Protein AF-A0A7C5DMU3-F1 (afdb_monomer_lite)

Secondary structure (DSSP, 8-state):
---TT-S--EEEE--HHHHHHHHHHHHHHTT----HHHHHHHHHHHHHHHHH-SSS-----TTPEEEE-TT--HHHHHHHHHHHHHHT-

pLDDT: mean 94.19, std 5.66, range [52.22, 98.0]

Foldseek 3Di:
DVCPPDPAAADEDEDLLLVLVVVCVVCVVVVHDDDSVVSSVVSVVVLVCQQPPPPNRPDDDPRHDYHYCHPPDPVRVVVVVVVVVVVVD

Radius of gyration: 15.58 Å; chains: 1; bounding box: 36×20×42 Å

Sequence (89 aa):
VVFPDADFKFYMDADVKTRAYRRWIEAKEKGEELVLEEVEKELIWRDKNDSTRKIAPLKKVPDAIIVNTSKMSISEQVSFLMEIVKNEK

Structure (mmCIF, N/CA/C/O backbone):
data_AF-A0A7C5DMU3-F1
#
_entry.id   AF-A0A7C5DMU3-F1
#
loop_
_atom_site.group_PDB
_atom_site.id
_atom_site.type_symbol
_atom_site.label_atom_id
_atom_site.label_alt_id
_atom_site.label_comp_id
_atom_site.label_asym_id
_atom_site.label_entity_id
_atom_site.label_seq_id
_atom_site.pdbx_PDB_ins_code
_atom_site.Cartn_x
_atom_site.Cartn_y
_atom_site.Cartn_z
_atom_site.occupancy
_atom_site.B_iso_or_equiv
_atom_site.auth_seq_id
_atom_site.auth_comp_id
_atom_site.auth_asym_id
_atom_site.auth_atom_id
_atom_site.pdbx_PDB_model_num
ATOM 1 N N . VAL A 1 1 ? -13.009 -6.301 4.038 1.00 80.81 1 VAL A N 1
ATOM 2 C CA . VAL A 1 1 ? -12.149 -6.394 5.241 1.00 80.81 1 VAL A CA 1
ATOM 3 C C . VAL A 1 1 ? -12.404 -7.737 5.883 1.00 80.81 1 VAL A C 1
ATOM 5 O O . VAL A 1 1 ? -13.560 -8.130 5.927 1.00 80.81 1 VAL A O 1
ATOM 8 N N . VAL A 1 2 ? -11.350 -8.452 6.280 1.00 89.44 2 VAL A N 1
ATOM 9 C CA . VAL A 1 2 ? -11.469 -9.796 6.879 1.00 89.44 2 VAL A CA 1
ATOM 10 C C . VAL A 1 2 ? -11.770 -9.713 8.379 1.00 89.44 2 VAL A C 1
ATOM 12 O O . VAL A 1 2 ? -12.609 -10.460 8.858 1.00 89.44 2 VAL A O 1
ATOM 15 N N . PHE A 1 3 ? -11.152 -8.762 9.089 1.00 93.19 3 PHE A N 1
ATOM 16 C CA . PHE A 1 3 ? -11.380 -8.502 10.514 1.00 93.19 3 PHE A CA 1
ATOM 17 C C . PHE A 1 3 ? -12.109 -7.162 10.697 1.00 93.19 3 PHE A C 1
ATOM 19 O O . PHE A 1 3 ? -11.460 -6.119 10.819 1.00 93.19 3 PHE A O 1
ATOM 26 N N . PRO A 1 4 ? -13.451 -7.145 10.615 1.00 91.12 4 PRO A N 1
ATOM 27 C CA . PRO A 1 4 ? -14.230 -5.915 10.717 1.00 91.12 4 PRO A CA 1
ATOM 28 C C . PRO A 1 4 ? -14.199 -5.294 12.116 1.00 91.12 4 PRO A C 1
ATOM 30 O O . PRO A 1 4 ? -14.484 -4.111 12.215 1.00 91.12 4 PRO A O 1
ATOM 33 N N . ASP A 1 5 ? -13.788 -6.029 13.148 1.00 93.75 5 ASP A N 1
ATOM 34 C CA . ASP A 1 5 ? -13.761 -5.548 14.538 1.00 93.75 5 ASP A CA 1
ATOM 35 C C . ASP A 1 5 ? -12.331 -5.382 15.078 1.00 93.75 5 ASP A C 1
ATOM 37 O O . ASP A 1 5 ? -12.117 -5.342 16.282 1.00 93.75 5 ASP A O 1
ATOM 41 N N . ALA A 1 6 ? -11.327 -5.334 14.194 1.00 94.25 6 ALA A N 1
ATOM 42 C CA . ALA A 1 6 ? -9.951 -5.079 14.612 1.00 94.25 6 ALA A CA 1
ATOM 43 C C . ALA A 1 6 ? -9.826 -3.690 15.260 1.00 94.25 6 ALA A C 1
ATOM 45 O O . ALA A 1 6 ? -10.275 -2.712 14.658 1.00 94.25 6 ALA A O 1
ATOM 46 N N . ASP A 1 7 ? -9.153 -3.620 16.414 1.00 93.31 7 ASP A N 1
ATOM 47 C CA . ASP A 1 7 ? -8.938 -2.376 17.173 1.00 93.31 7 ASP A CA 1
ATOM 48 C C . ASP A 1 7 ? -8.229 -1.304 16.332 1.00 93.31 7 ASP A C 1
ATOM 50 O O . ASP A 1 7 ? -8.568 -0.127 16.387 1.00 93.31 7 ASP A O 1
ATOM 54 N N . PHE A 1 8 ? -7.278 -1.725 15.489 1.00 93.94 8 PHE A N 1
ATOM 55 C CA . PHE A 1 8 ? -6.577 -0.852 14.553 1.00 93.94 8 PHE A CA 1
ATOM 56 C C . PHE A 1 8 ? -6.624 -1.415 13.137 1.00 93.94 8 PHE A C 1
ATOM 58 O O . PHE A 1 8 ? -6.295 -2.579 12.888 1.00 93.94 8 PHE A O 1
ATOM 65 N N . LYS A 1 9 ? -6.971 -0.557 12.176 1.00 95.12 9 LYS A N 1
ATOM 66 C CA . LYS A 1 9 ? -6.968 -0.873 10.745 1.00 95.12 9 LYS A CA 1
ATOM 67 C C . LYS A 1 9 ? -6.074 0.125 10.036 1.00 95.12 9 LYS A C 1
ATOM 69 O O . LYS A 1 9 ? -6.425 1.290 9.906 1.00 95.12 9 LYS A O 1
ATOM 74 N N . PHE A 1 10 ? -4.926 -0.329 9.552 1.00 95.56 10 PHE A N 1
ATOM 75 C CA . PHE A 1 10 ? -4.015 0.514 8.785 1.00 95.56 10 PHE A CA 1
ATOM 76 C C . PHE A 1 10 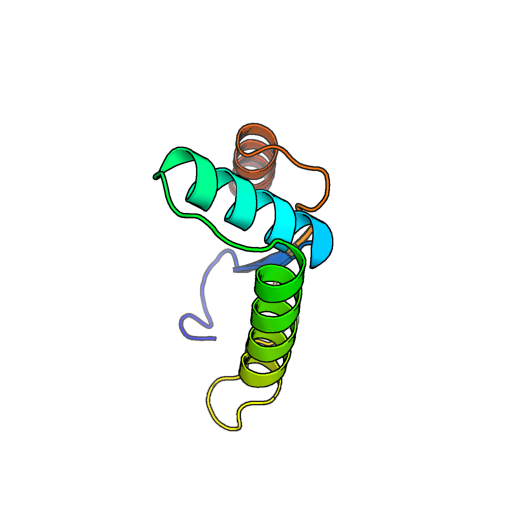? -4.177 0.244 7.292 1.00 95.56 10 PHE A C 1
ATOM 78 O O . PHE A 1 10 ? -4.149 -0.904 6.847 1.00 95.56 10 PHE A O 1
ATOM 85 N N . TYR A 1 11 ? -4.323 1.308 6.509 1.00 95.75 11 TYR A N 1
ATOM 86 C CA . TYR A 1 11 ? -4.238 1.256 5.057 1.00 95.75 11 TYR A CA 1
ATOM 87 C C . TYR A 1 11 ? -2.897 1.844 4.620 1.00 95.75 11 TYR A C 1
ATOM 89 O O . TYR A 1 11 ? -2.724 3.063 4.583 1.00 95.75 11 TYR A O 1
ATOM 97 N N . MET A 1 12 ? -1.947 0.968 4.298 1.00 95.62 12 MET A N 1
ATOM 98 C CA . MET A 1 12 ? -0.612 1.353 3.839 1.00 95.62 12 MET A CA 1
ATOM 99 C C . MET A 1 12 ? -0.662 1.746 2.358 1.00 95.62 12 MET A C 1
ATOM 101 O O . MET A 1 12 ? -1.132 0.970 1.527 1.00 95.62 12 MET A O 1
ATOM 105 N N . ASP A 1 13 ? -0.165 2.933 2.023 1.00 95.19 13 ASP A N 1
ATOM 106 C CA . ASP A 1 13 ? -0.130 3.459 0.656 1.00 95.19 13 ASP A CA 1
ATOM 107 C C . ASP A 1 13 ? 1.262 4.017 0.324 1.00 95.19 13 ASP A C 1
ATOM 109 O O . ASP A 1 13 ? 2.040 4.377 1.214 1.00 95.19 13 ASP A O 1
ATOM 113 N N . ALA A 1 14 ? 1.595 4.065 -0.961 1.00 96.06 14 ALA A N 1
ATOM 114 C CA . ALA A 1 14 ? 2.813 4.686 -1.474 1.00 96.06 14 ALA A CA 1
ATOM 115 C C . ALA A 1 14 ? 2.716 4.903 -2.985 1.00 96.06 14 ALA A C 1
ATOM 117 O O . ALA A 1 14 ? 2.089 4.124 -3.713 1.00 96.06 14 ALA A O 1
ATOM 118 N N . ASP A 1 15 ? 3.441 5.908 -3.465 1.00 96.25 15 ASP A N 1
ATOM 119 C CA . ASP A 1 15 ? 3.570 6.204 -4.886 1.00 96.25 15 ASP A CA 1
ATOM 120 C C . ASP A 1 15 ? 4.084 4.977 -5.641 1.00 96.25 15 ASP A C 1
ATOM 122 O O . ASP A 1 15 ? 5.021 4.294 -5.212 1.00 96.25 15 ASP A O 1
ATOM 126 N N . VAL A 1 16 ? 3.475 4.702 -6.796 1.00 97.06 16 VAL A N 1
ATOM 127 C CA . VAL A 1 16 ? 3.804 3.517 -7.600 1.00 97.06 16 VAL A CA 1
ATOM 128 C C . VAL A 1 16 ? 5.274 3.490 -8.010 1.00 97.06 16 VAL A C 1
ATOM 130 O O . VAL A 1 16 ? 5.902 2.439 -7.944 1.00 97.06 16 VAL A O 1
ATOM 133 N N . LYS A 1 17 ? 5.859 4.657 -8.299 1.00 96.75 17 LYS A N 1
ATOM 134 C CA . LYS A 1 17 ? 7.284 4.801 -8.624 1.00 96.75 17 LYS A CA 1
ATOM 135 C C . LYS A 1 17 ? 8.187 4.400 -7.462 1.00 96.75 17 LYS A C 1
ATOM 137 O O . LYS A 1 17 ? 9.154 3.672 -7.660 1.00 96.75 17 LYS A O 1
ATOM 142 N N . THR A 1 18 ? 7.846 4.817 -6.242 1.00 96.81 18 THR A N 1
ATOM 143 C CA . THR A 1 18 ? 8.586 4.427 -5.035 1.00 96.81 18 THR A CA 1
ATOM 144 C C . THR A 1 18 ? 8.497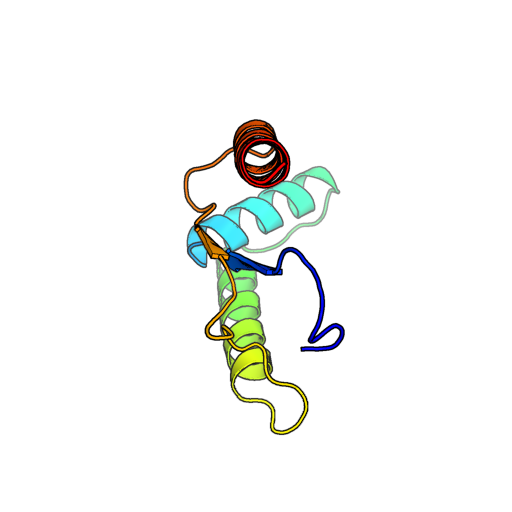 2.921 -4.810 1.00 96.81 18 THR A C 1
ATOM 146 O O . THR A 1 18 ? 9.507 2.280 -4.521 1.00 96.81 18 THR A O 1
ATOM 149 N N . ARG A 1 19 ? 7.306 2.332 -4.974 1.00 96.94 19 ARG A N 1
ATOM 150 C CA . ARG A 1 19 ? 7.11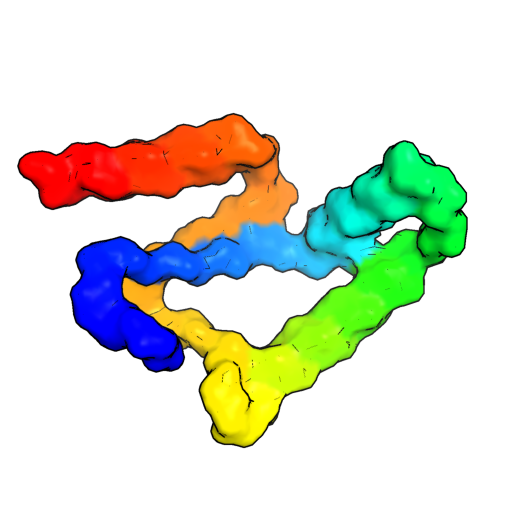0 0.879 -4.844 1.00 96.94 19 ARG A CA 1
ATOM 151 C C . ARG A 1 19 ? 7.869 0.097 -5.915 1.00 96.94 19 ARG A C 1
ATOM 153 O O . ARG A 1 19 ? 8.502 -0.901 -5.582 1.00 96.94 19 ARG A O 1
ATOM 160 N N . ALA A 1 20 ? 7.848 0.566 -7.160 1.00 97.44 20 ALA A N 1
ATOM 161 C CA . ALA A 1 20 ? 8.581 -0.039 -8.266 1.00 97.44 20 ALA A CA 1
ATOM 162 C C . ALA A 1 20 ? 10.090 -0.009 -8.014 1.00 97.44 20 ALA A C 1
ATOM 164 O O . ALA A 1 20 ? 10.749 -1.038 -8.127 1.00 97.44 20 ALA A O 1
ATOM 165 N N . TYR A 1 21 ? 10.619 1.137 -7.582 1.00 96.75 21 TYR A N 1
ATOM 166 C CA . TYR A 1 21 ? 12.036 1.294 -7.267 1.00 96.75 21 TYR A CA 1
ATOM 167 C C . TYR A 1 21 ? 12.493 0.384 -6.120 1.00 96.75 21 TYR A C 1
ATOM 169 O O . TYR A 1 21 ? 13.512 -0.289 -6.249 1.00 96.75 21 TYR A O 1
ATOM 177 N N . ARG A 1 22 ? 11.718 0.303 -5.026 1.00 95.81 22 ARG A N 1
ATOM 178 C CA . ARG A 1 22 ? 12.006 -0.609 -3.902 1.00 95.81 22 ARG A CA 1
ATOM 179 C C . ARG A 1 22 ? 12.055 -2.067 -4.366 1.00 95.81 22 ARG A C 1
ATOM 181 O O . ARG A 1 22 ? 13.044 -2.746 -4.121 1.00 95.81 22 ARG A O 1
ATOM 188 N N . ARG A 1 23 ? 11.038 -2.515 -5.110 1.00 96.06 23 ARG A N 1
ATOM 189 C CA . ARG A 1 23 ? 10.976 -3.888 -5.640 1.00 96.06 23 ARG A CA 1
ATOM 190 C C . ARG A 1 23 ? 12.113 -4.186 -6.620 1.00 96.06 23 ARG A C 1
ATOM 192 O O . ARG A 1 23 ? 12.650 -5.287 -6.611 1.00 96.06 23 ARG A O 1
ATOM 199 N N . TRP A 1 24 ? 12.492 -3.212 -7.444 1.00 97.31 24 TRP A N 1
ATOM 200 C CA . TRP A 1 24 ? 13.619 -3.340 -8.366 1.00 97.31 24 TRP A CA 1
ATOM 201 C C . TRP A 1 24 ? 14.962 -3.480 -7.632 1.00 97.31 24 TRP A C 1
ATOM 203 O O . TRP A 1 24 ? 15.763 -4.334 -8.004 1.00 97.31 24 TRP A O 1
ATOM 213 N N . ILE A 1 25 ? 15.196 -2.705 -6.564 1.00 96.38 25 ILE A N 1
ATOM 214 C CA . ILE A 1 25 ? 16.385 -2.873 -5.711 1.00 96.38 25 ILE A CA 1
ATOM 215 C C . ILE A 1 25 ? 16.406 -4.269 -5.085 1.00 96.38 25 ILE A C 1
ATOM 217 O O . ILE A 1 25 ? 17.416 -4.955 -5.194 1.00 96.38 25 ILE A O 1
ATOM 221 N N . GLU A 1 26 ? 15.296 -4.706 -4.483 1.00 95.50 26 GLU A N 1
ATOM 222 C CA . GLU A 1 26 ? 15.201 -6.029 -3.847 1.00 95.50 26 GLU A CA 1
ATOM 223 C C . GLU A 1 26 ? 15.489 -7.170 -4.833 1.00 95.50 26 GLU A C 1
ATOM 225 O O . GLU A 1 26 ? 16.131 -8.156 -4.477 1.00 95.50 26 GLU A O 1
ATOM 230 N N . ALA A 1 27 ? 15.023 -7.048 -6.079 1.00 95.25 27 ALA A N 1
ATOM 231 C CA . ALA A 1 27 ? 15.312 -8.009 -7.139 1.00 95.25 27 ALA A CA 1
ATOM 232 C C . ALA A 1 27 ? 16.804 -8.007 -7.507 1.00 95.25 27 ALA A C 1
ATOM 234 O O . ALA A 1 27 ? 17.438 -9.061 -7.551 1.00 95.25 27 ALA A O 1
ATOM 235 N N . LYS A 1 28 ? 17.400 -6.818 -7.665 1.00 95.38 28 LYS A N 1
ATOM 236 C CA . LYS A 1 28 ? 18.832 -6.667 -7.947 1.00 95.38 28 LYS A CA 1
ATOM 237 C C . LYS A 1 28 ? 19.706 -7.267 -6.842 1.00 95.38 28 LYS A C 1
ATOM 239 O O . LYS A 1 28 ? 20.706 -7.913 -7.141 1.00 95.38 28 LYS A O 1
ATOM 244 N N . GLU A 1 29 ? 19.327 -7.094 -5.577 1.00 95.62 29 GLU A N 1
ATOM 245 C CA . GLU A 1 29 ? 20.014 -7.693 -4.422 1.00 95.62 29 GLU A CA 1
ATOM 246 C C . GLU A 1 29 ? 19.942 -9.228 -4.417 1.00 95.62 29 GLU A C 1
ATOM 248 O O . GLU A 1 29 ? 20.864 -9.886 -3.937 1.00 95.62 29 GLU A O 1
ATOM 253 N N . LYS A 1 30 ? 18.885 -9.807 -4.996 1.00 95.75 30 LYS A N 1
ATOM 254 C CA . LYS A 1 30 ? 18.720 -11.259 -5.183 1.00 95.75 30 LYS A CA 1
ATOM 255 C C . LYS A 1 30 ? 19.409 -11.800 -6.440 1.00 95.75 30 LYS A C 1
ATOM 257 O O . LYS A 1 30 ? 19.379 -13.006 -6.667 1.00 95.75 30 LYS A O 1
ATOM 262 N N . GLY A 1 31 ? 20.036 -10.937 -7.242 1.00 95.19 31 GLY A N 1
ATOM 263 C CA . GLY A 1 31 ? 20.647 -11.310 -8.520 1.00 95.19 31 GLY A CA 1
ATOM 264 C C . GLY A 1 31 ? 19.642 -11.493 -9.661 1.00 95.19 31 GLY A C 1
ATOM 265 O O . GLY A 1 31 ? 19.979 -12.100 -10.673 1.00 95.19 31 GLY A O 1
ATOM 266 N N . GLU A 1 32 ? 18.417 -10.989 -9.510 1.00 95.25 32 GLU A N 1
ATOM 267 C CA . GLU A 1 32 ? 17.403 -10.982 -10.564 1.00 95.25 32 GLU A CA 1
ATOM 268 C C . GLU A 1 32 ? 17.563 -9.733 -11.444 1.00 95.25 32 GLU A C 1
ATOM 270 O O . GLU A 1 32 ? 17.673 -8.605 -10.953 1.00 95.25 32 GLU A O 1
ATOM 275 N N . GLU A 1 33 ? 17.532 -9.919 -12.762 1.00 92.75 33 GLU A N 1
ATOM 276 C CA . GLU A 1 33 ? 17.555 -8.817 -13.723 1.00 92.75 33 GLU A CA 1
ATOM 277 C C . GLU A 1 33 ? 16.127 -8.432 -14.115 1.00 92.75 33 GLU A C 1
ATOM 279 O O . GLU A 1 33 ? 15.524 -9.022 -15.008 1.00 92.75 33 GLU A O 1
ATOM 284 N N . LEU A 1 34 ? 15.578 -7.429 -13.425 1.00 94.62 34 LEU A N 1
ATOM 285 C CA . LEU A 1 34 ? 14.287 -6.830 -13.765 1.00 94.62 34 LEU A CA 1
ATOM 286 C C . LEU A 1 34 ? 14.466 -5.443 -14.384 1.00 94.62 34 LEU A C 1
ATOM 288 O O . LEU A 1 34 ? 15.321 -4.655 -13.967 1.00 94.62 34 LEU A O 1
ATOM 292 N N . VAL A 1 35 ? 13.592 -5.101 -15.330 1.00 96.31 35 VAL A N 1
ATOM 293 C CA . VAL A 1 35 ? 13.494 -3.749 -15.888 1.00 96.31 35 VAL A CA 1
ATOM 294 C C . VAL A 1 35 ? 12.536 -2.924 -15.029 1.00 96.31 35 VAL A C 1
ATOM 296 O O . VAL A 1 35 ? 11.372 -3.279 -14.862 1.00 96.31 35 VAL A O 1
ATOM 299 N N . LEU A 1 36 ? 13.003 -1.790 -14.496 1.00 96.50 36 LEU A N 1
ATOM 300 C CA . LEU A 1 36 ? 12.210 -0.932 -13.601 1.00 96.50 36 LEU A CA 1
ATOM 301 C C . LEU A 1 36 ? 10.845 -0.533 -14.195 1.00 96.50 36 LEU A C 1
ATOM 303 O O . LEU A 1 36 ? 9.840 -0.532 -13.488 1.00 96.50 36 LEU A O 1
ATOM 307 N N . GLU A 1 37 ? 10.801 -0.225 -15.493 1.00 97.06 37 GLU A N 1
ATOM 308 C CA . GLU A 1 37 ? 9.563 0.153 -16.184 1.00 97.06 37 GLU A CA 1
ATOM 309 C C . GLU A 1 37 ? 8.548 -1.002 -16.245 1.00 97.06 37 GLU A C 1
ATOM 311 O O . GLU A 1 37 ? 7.341 -0.782 -16.131 1.00 97.06 37 GLU A O 1
ATOM 316 N N . GLU A 1 38 ? 9.017 -2.243 -16.388 1.00 96.56 38 GLU A N 1
ATOM 317 C CA . GLU A 1 38 ? 8.154 -3.428 -16.371 1.00 96.56 38 GLU A CA 1
ATOM 318 C C . GLU A 1 38 ? 7.584 -3.665 -14.974 1.00 96.56 38 GLU A C 1
ATOM 320 O O . GLU A 1 38 ? 6.385 -3.904 -14.834 1.00 96.56 38 GLU A O 1
ATOM 325 N N . VAL A 1 39 ? 8.408 -3.489 -13.936 1.00 97.12 39 VAL A N 1
ATOM 326 C CA . VAL A 1 39 ? 7.968 -3.567 -12.535 1.00 97.12 39 VAL A CA 1
ATOM 327 C C . VAL A 1 39 ? 6.897 -2.513 -12.240 1.00 97.12 39 VAL A C 1
ATOM 329 O O . VAL A 1 39 ? 5.891 -2.816 -11.598 1.00 97.12 39 VAL A O 1
ATOM 332 N N . GLU A 1 40 ? 7.072 -1.277 -12.716 1.00 98.00 40 GLU A N 1
ATOM 333 C CA . GLU A 1 40 ? 6.069 -0.216 -12.559 1.00 98.00 40 GLU A CA 1
ATOM 334 C C . GLU A 1 40 ? 4.751 -0.579 -13.259 1.00 98.00 40 GLU A C 1
ATOM 336 O O . GLU A 1 40 ? 3.684 -0.483 -12.647 1.00 98.00 40 GLU A O 1
ATOM 341 N N . LYS A 1 41 ? 4.809 -1.061 -14.508 1.00 97.75 41 LYS A N 1
ATOM 342 C CA . LYS A 1 41 ? 3.623 -1.501 -15.265 1.00 97.75 41 LYS A CA 1
ATOM 343 C C . LYS A 1 41 ? 2.892 -2.651 -14.572 1.00 97.75 41 LYS A C 1
ATOM 345 O O . LYS A 1 41 ? 1.665 -2.606 -14.461 1.00 97.75 41 LYS A O 1
ATOM 350 N N . GLU A 1 42 ? 3.625 -3.648 -14.082 1.00 97.06 42 GLU A N 1
ATOM 351 C CA . GLU A 1 42 ? 3.067 -4.783 -13.340 1.00 97.06 42 GLU A CA 1
ATOM 352 C C . GLU A 1 42 ? 2.355 -4.307 -12.069 1.00 97.06 42 GLU A C 1
ATOM 354 O O . GLU A 1 42 ? 1.225 -4.718 -11.796 1.00 97.06 42 GLU A O 1
ATOM 359 N N . LEU A 1 43 ? 2.975 -3.393 -11.316 1.00 97.00 43 LEU A N 1
ATOM 360 C CA . LEU A 1 43 ? 2.383 -2.830 -10.104 1.00 97.00 43 LEU A CA 1
ATOM 361 C C . LEU A 1 43 ? 1.100 -2.050 -10.398 1.00 97.00 43 LEU A C 1
ATOM 363 O O . LEU A 1 43 ? 0.100 -2.275 -9.720 1.00 97.00 43 LEU A O 1
ATOM 367 N N . ILE A 1 44 ? 1.086 -1.189 -11.421 1.00 97.31 44 ILE A N 1
ATOM 368 C CA . ILE A 1 44 ? -0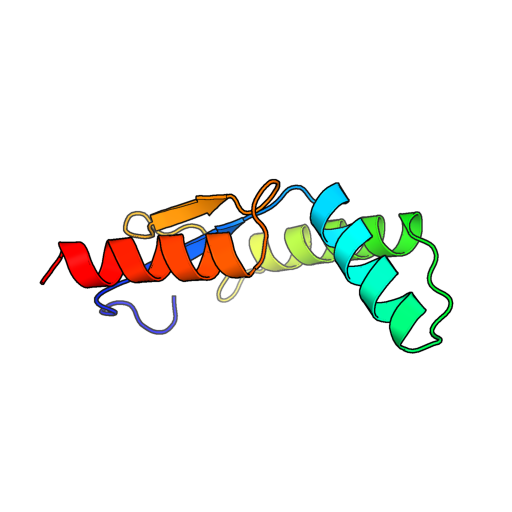.119 -0.438 -11.819 1.00 97.31 44 ILE A CA 1
ATOM 369 C C . ILE A 1 44 ? -1.246 -1.396 -12.208 1.00 97.31 44 ILE A C 1
ATOM 371 O O . ILE A 1 44 ? -2.394 -1.222 -11.787 1.00 97.31 44 ILE A O 1
ATOM 375 N N . TRP A 1 45 ? -0.930 -2.409 -13.016 1.00 97.44 45 TRP A N 1
ATOM 376 C CA . TRP A 1 45 ? -1.910 -3.403 -13.438 1.00 97.44 45 TRP A CA 1
ATOM 377 C C . TRP A 1 45 ? -2.481 -4.164 -12.240 1.00 97.44 45 TRP A C 1
ATOM 379 O O . TRP A 1 45 ? -3.703 -4.287 -12.119 1.00 97.44 45 TRP A O 1
ATOM 389 N N . ARG A 1 46 ? -1.616 -4.604 -11.320 1.00 96.88 46 ARG A N 1
ATOM 390 C CA . ARG A 1 46 ? -2.013 -5.314 -10.102 1.00 96.88 46 ARG A CA 1
ATOM 391 C C . ARG A 1 46 ? -2.904 -4.452 -9.216 1.00 96.88 46 ARG A C 1
ATOM 393 O O . ARG A 1 46 ? -3.982 -4.899 -8.840 1.00 96.88 46 ARG A O 1
ATOM 400 N N . ASP A 1 47 ? -2.508 -3.211 -8.942 1.00 95.25 47 ASP A N 1
ATOM 401 C CA . ASP A 1 47 ? -3.276 -2.292 -8.096 1.00 95.25 47 ASP A CA 1
ATOM 402 C C . ASP A 1 47 ? -4.670 -2.022 -8.684 1.00 95.25 47 ASP A C 1
ATOM 404 O O . ASP A 1 47 ? -5.676 -2.005 -7.966 1.00 95.25 47 ASP A O 1
ATOM 408 N N . LYS A 1 48 ? -4.758 -1.857 -10.011 1.00 96.06 48 LYS A N 1
ATOM 409 C CA . LYS A 1 48 ? -6.038 -1.711 -10.711 1.00 96.06 48 LYS A CA 1
ATOM 410 C C . LYS A 1 48 ? -6.883 -2.974 -10.579 1.00 96.06 48 LYS A C 1
ATOM 412 O O . LYS A 1 48 ? -8.068 -2.881 -10.270 1.00 96.06 48 LYS A O 1
ATOM 417 N N . ASN A 1 49 ? -6.303 -4.147 -10.807 1.00 96.94 49 ASN A N 1
ATOM 418 C CA . ASN A 1 49 ? -7.028 -5.410 -10.710 1.00 96.94 49 ASN A CA 1
ATOM 419 C C . ASN A 1 49 ? -7.536 -5.659 -9.279 1.00 96.94 49 ASN A C 1
ATOM 421 O O . ASN A 1 49 ? -8.707 -5.977 -9.081 1.00 96.94 49 ASN A O 1
ATOM 425 N N . ASP A 1 50 ? -6.697 -5.425 -8.271 1.00 95.69 50 ASP A N 1
ATOM 426 C CA . ASP A 1 50 ? -7.053 -5.615 -6.865 1.00 95.69 50 ASP A CA 1
ATOM 427 C C . ASP A 1 50 ? -8.109 -4.622 -6.377 1.00 95.69 50 ASP A C 1
ATOM 429 O O . ASP A 1 50 ? -8.993 -5.003 -5.611 1.00 95.69 50 ASP A O 1
ATOM 433 N N . SER A 1 51 ? -8.074 -3.369 -6.831 1.00 94.00 51 SER A N 1
ATOM 434 C CA . SER A 1 51 ? -9.081 -2.363 -6.457 1.00 94.00 51 SER A CA 1
ATOM 435 C C . SER A 1 51 ? -10.416 -2.522 -7.193 1.00 94.00 51 SER A C 1
ATOM 437 O O . SER A 1 51 ? -11.450 -2.109 -6.668 1.00 94.00 51 SER A O 1
ATOM 439 N N . THR A 1 52 ? -10.426 -3.139 -8.380 1.00 96.00 52 THR A N 1
ATOM 440 C CA . THR A 1 52 ? -11.633 -3.274 -9.224 1.00 96.00 52 THR A CA 1
ATOM 441 C C . THR A 1 52 ? -12.260 -4.668 -9.225 1.00 96.00 52 THR A C 1
ATOM 443 O O . THR A 1 52 ? -13.348 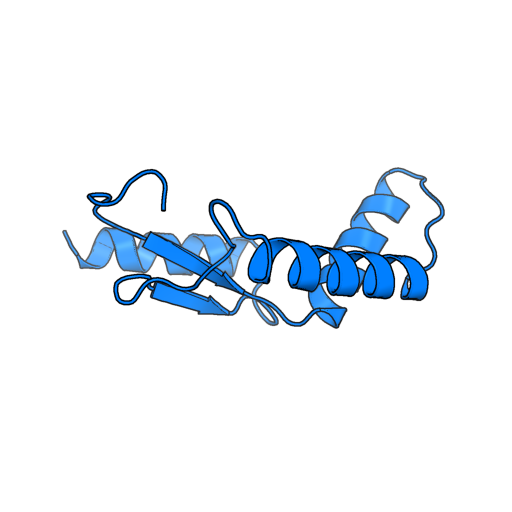-4.848 -9.779 1.00 96.00 52 THR A O 1
ATOM 446 N N . ARG A 1 53 ? -11.626 -5.668 -8.600 1.00 95.12 53 ARG A N 1
ATOM 447 C CA . ARG A 1 53 ? -12.180 -7.027 -8.529 1.00 95.12 53 ARG A CA 1
ATOM 448 C C . ARG A 1 53 ? -13.538 -7.054 -7.819 1.00 95.12 53 ARG A C 1
ATOM 450 O O . ARG A 1 53 ? -13.757 -6.388 -6.811 1.00 95.12 53 ARG A O 1
ATOM 457 N N . LYS A 1 54 ? -14.450 -7.887 -8.329 1.00 93.69 54 LYS A N 1
ATOM 458 C CA . LYS A 1 54 ? -15.832 -7.990 -7.821 1.00 93.69 54 LYS A CA 1
ATOM 459 C C . LYS A 1 54 ? -15.914 -8.512 -6.384 1.00 93.69 54 LYS A C 1
ATOM 461 O O . LYS A 1 54 ? -16.809 -8.123 -5.643 1.00 93.69 54 LYS A O 1
ATOM 466 N N . ILE A 1 55 ? -15.005 -9.409 -6.005 1.00 92.19 55 ILE A N 1
ATOM 467 C CA . ILE A 1 55 ? -15.015 -10.083 -4.705 1.00 92.19 55 ILE A CA 1
ATOM 468 C C . ILE A 1 55 ? -13.851 -9.556 -3.869 1.00 92.19 55 ILE A C 1
ATOM 470 O O . ILE A 1 55 ? -12.699 -9.623 -4.291 1.00 92.19 55 ILE A O 1
ATOM 474 N N . ALA A 1 56 ? -14.169 -9.048 -2.675 1.00 88.31 56 ALA A N 1
ATOM 475 C CA . ALA A 1 56 ? -13.210 -8.524 -1.702 1.00 88.31 56 ALA A CA 1
ATOM 476 C C . ALA A 1 56 ? -12.182 -7.533 -2.298 1.00 88.31 56 ALA A C 1
ATOM 478 O O . ALA A 1 56 ? -10.982 -7.774 -2.159 1.00 88.31 56 ALA A O 1
ATOM 479 N N . PRO A 1 57 ? -12.598 -6.443 -2.974 1.00 93.56 57 PRO A N 1
ATOM 480 C CA . PRO A 1 57 ? -11.663 -5.478 -3.554 1.00 93.56 57 PRO A CA 1
ATOM 481 C C . PRO A 1 57 ? -10.752 -4.847 -2.497 1.00 93.56 57 PRO A C 1
ATOM 483 O O . PRO A 1 57 ? -11.147 -4.664 -1.340 1.00 93.56 57 PRO A O 1
ATOM 486 N N . LEU A 1 58 ? -9.545 -4.468 -2.912 1.00 93.25 58 LEU A N 1
ATOM 487 C CA . LEU A 1 58 ? -8.662 -3.608 -2.135 1.00 93.25 58 LEU A CA 1
ATOM 488 C C . LEU A 1 58 ? -9.298 -2.218 -2.048 1.00 93.25 58 LEU A C 1
ATOM 490 O O . LEU A 1 58 ? -9.296 -1.451 -3.009 1.00 93.25 58 LEU A O 1
ATOM 494 N N . LYS A 1 59 ? -9.882 -1.908 -0.892 1.00 90.12 59 LYS A N 1
ATOM 495 C CA . LYS A 1 59 ? -10.596 -0.655 -0.651 1.00 90.12 59 LYS A CA 1
ATOM 496 C C . LYS A 1 59 ? -10.219 -0.080 0.708 1.00 90.12 59 LYS A C 1
ATOM 498 O O . LYS A 1 59 ? -10.146 -0.808 1.697 1.00 90.12 59 LYS A O 1
ATOM 503 N N . LYS A 1 60 ? -10.049 1.243 0.744 1.00 91.75 60 LYS A N 1
ATOM 504 C CA . LYS A 1 60 ? -9.961 2.039 1.973 1.00 91.75 60 LYS A CA 1
ATOM 505 C C . LYS A 1 60 ? -11.306 1.964 2.701 1.00 91.75 60 LYS A C 1
ATOM 507 O O . LYS A 1 60 ? -12.328 2.354 2.130 1.00 91.75 60 LYS A O 1
ATOM 512 N N . VAL A 1 61 ? -11.320 1.421 3.916 1.00 91.25 61 VAL A N 1
ATOM 513 C CA . VAL A 1 61 ? -12.522 1.442 4.762 1.00 91.25 61 VAL A CA 1
ATOM 514 C C . VAL A 1 61 ? -12.583 2.725 5.588 1.00 91.25 61 VAL A C 1
ATOM 516 O O . VAL A 1 61 ? -11.528 3.301 5.846 1.00 91.25 61 VAL A O 1
ATOM 519 N N . PRO A 1 62 ? -13.786 3.208 5.952 1.00 90.00 62 PRO A N 1
ATOM 520 C CA . PRO A 1 62 ? -13.949 4.519 6.586 1.00 90.00 62 PRO A CA 1
ATOM 521 C C . PRO A 1 62 ? -13.175 4.699 7.895 1.00 90.00 62 PRO A C 1
ATOM 523 O O . PRO A 1 62 ? -12.770 5.808 8.212 1.00 90.00 62 PRO A O 1
ATOM 526 N N . ASP A 1 63 ? -12.966 3.615 8.630 1.00 92.06 63 ASP A N 1
ATOM 527 C CA . ASP A 1 63 ? -12.290 3.571 9.923 1.00 92.06 63 ASP A CA 1
ATOM 528 C C . ASP A 1 63 ? -10.818 3.140 9.825 1.00 92.06 63 ASP A C 1
ATOM 530 O O . ASP A 1 63 ? -10.169 2.905 10.841 1.00 92.06 63 ASP A O 1
ATOM 534 N N . ALA A 1 64 ? -10.271 3.026 8.610 1.00 93.75 64 ALA A N 1
ATOM 535 C CA . ALA A 1 64 ? -8.853 2.755 8.435 1.00 93.75 64 ALA A CA 1
ATOM 536 C C . ALA A 1 64 ? -8.015 4.034 8.523 1.00 93.75 64 ALA A C 1
ATOM 538 O O . ALA A 1 64 ? -8.274 5.027 7.842 1.00 93.75 64 ALA A O 1
ATOM 539 N N . ILE A 1 65 ? -6.924 3.954 9.277 1.00 94.31 65 ILE A N 1
ATOM 540 C CA . ILE A 1 65 ? -5.880 4.970 9.331 1.00 94.31 65 ILE A CA 1
ATOM 541 C C . ILE A 1 65 ? -5.021 4.838 8.072 1.00 94.31 65 ILE A C 1
ATOM 543 O O . ILE A 1 65 ? -4.397 3.803 7.831 1.00 94.31 65 ILE A O 1
ATOM 547 N N . ILE A 1 66 ? -4.994 5.886 7.250 1.00 94.69 66 ILE A N 1
ATOM 548 C CA . ILE A 1 66 ? -4.207 5.909 6.013 1.00 94.69 66 ILE A CA 1
ATOM 549 C C . ILE A 1 66 ? -2.762 6.278 6.344 1.00 94.69 66 ILE A C 1
ATOM 551 O O . ILE A 1 66 ? -2.500 7.340 6.904 1.00 94.69 66 ILE A O 1
ATOM 555 N N . VAL A 1 67 ? -1.821 5.430 5.934 1.00 96.00 67 VAL A N 1
ATOM 556 C CA . VAL A 1 67 ? -0.389 5.612 6.184 1.00 96.00 67 VAL A CA 1
ATOM 557 C C . VAL A 1 67 ? 0.343 5.717 4.853 1.00 96.00 67 VAL A C 1
ATOM 559 O O . VAL A 1 67 ? 0.522 4.723 4.150 1.00 96.00 67 VAL A O 1
ATOM 562 N N . ASN A 1 68 ? 0.758 6.931 4.485 1.00 96.31 68 ASN A N 1
ATOM 563 C CA . ASN A 1 68 ? 1.554 7.152 3.280 1.00 96.31 68 ASN A CA 1
ATOM 564 C C . ASN A 1 68 ? 3.042 6.941 3.582 1.00 96.31 68 ASN A C 1
ATOM 566 O O . ASN A 1 68 ? 3.661 7.722 4.298 1.00 96.31 68 ASN A O 1
ATOM 570 N N . THR A 1 69 ? 3.622 5.910 2.977 1.00 96.88 69 THR A N 1
ATOM 571 C CA . THR A 1 69 ? 5.010 5.492 3.198 1.00 96.88 69 THR A CA 1
ATOM 572 C C . THR A 1 69 ? 5.964 5.900 2.076 1.00 96.88 69 THR A C 1
ATOM 574 O O . THR A 1 69 ? 7.123 5.468 2.070 1.00 96.88 69 THR A O 1
ATOM 577 N N . SER A 1 70 ? 5.523 6.737 1.124 1.00 96.12 70 SER A N 1
ATOM 578 C CA . SER A 1 70 ? 6.323 7.162 -0.039 1.00 96.12 70 SER A CA 1
ATOM 579 C C . SER A 1 70 ? 7.678 7.747 0.348 1.00 96.12 70 SER A C 1
ATOM 581 O O . SER A 1 70 ? 8.648 7.582 -0.386 1.00 96.12 70 SER A O 1
ATOM 583 N N . LYS A 1 71 ? 7.742 8.433 1.494 1.00 95.62 71 LYS A N 1
ATOM 584 C CA . LYS A 1 71 ? 8.941 9.122 1.993 1.00 95.62 71 LYS A CA 1
ATOM 585 C C . LYS A 1 71 ? 9.425 8.590 3.342 1.00 95.62 71 LYS A C 1
ATOM 587 O O . LYS A 1 71 ? 10.204 9.262 3.999 1.00 95.62 71 LYS A O 1
ATOM 592 N N . MET A 1 72 ? 8.956 7.410 3.748 1.00 95.94 72 MET A N 1
ATOM 593 C CA . MET A 1 72 ? 9.315 6.801 5.029 1.00 95.94 72 MET A CA 1
ATOM 594 C C . MET A 1 72 ? 10.232 5.599 4.813 1.00 95.94 72 MET A C 1
ATOM 596 O O . MET A 1 72 ? 9.930 4.703 4.015 1.00 95.94 72 MET A O 1
ATOM 600 N N . SER A 1 73 ? 11.319 5.551 5.566 1.00 94.81 73 SER A N 1
ATOM 601 C CA . SER A 1 73 ? 12.116 4.351 5.809 1.00 94.81 73 SER A CA 1
ATOM 602 C C . SER A 1 73 ? 11.323 3.307 6.603 1.00 94.81 73 SER A C 1
ATOM 604 O O . SER A 1 73 ? 10.276 3.597 7.181 1.00 94.81 73 SER A O 1
ATOM 606 N N . ILE A 1 74 ? 11.819 2.068 6.645 1.00 94.00 74 ILE A N 1
ATOM 607 C CA . ILE A 1 74 ? 11.168 0.981 7.395 1.00 94.00 74 ILE A CA 1
ATOM 608 C C . ILE A 1 74 ? 11.093 1.317 8.891 1.00 94.00 74 ILE A C 1
ATOM 610 O O . ILE A 1 74 ? 10.056 1.106 9.514 1.00 94.00 74 ILE A O 1
ATOM 614 N N . SER A 1 75 ? 12.157 1.882 9.469 1.00 96.94 75 SER A N 1
ATOM 615 C CA . SER A 1 75 ? 12.181 2.269 10.884 1.00 96.94 75 SER A CA 1
ATOM 616 C C . SER A 1 75 ? 11.160 3.364 11.198 1.00 96.94 75 SER A C 1
ATOM 618 O O . SER A 1 75 ? 10.474 3.276 12.216 1.00 96.94 75 SER A O 1
ATOM 620 N N . GLU A 1 76 ? 11.005 4.357 10.320 1.00 97.25 76 GLU A N 1
ATOM 621 C CA . GLU A 1 76 ? 9.985 5.404 10.465 1.00 97.25 76 GLU A CA 1
ATOM 622 C C . GLU A 1 76 ? 8.571 4.829 10.363 1.00 97.25 76 GLU A C 1
ATOM 624 O O . GLU A 1 76 ? 7.715 5.182 11.169 1.00 97.25 76 GLU A O 1
ATOM 629 N N . GLN A 1 77 ? 8.325 3.909 9.422 1.00 96.56 77 GLN A N 1
ATOM 630 C CA . GLN A 1 77 ? 7.029 3.232 9.293 1.00 96.56 77 GLN A CA 1
ATOM 631 C C . GLN A 1 77 ? 6.670 2.473 10.572 1.00 96.56 77 GLN A C 1
ATOM 633 O O . GLN A 1 77 ? 5.569 2.627 11.094 1.00 96.56 77 GLN A O 1
ATOM 638 N N . VAL A 1 78 ? 7.608 1.687 11.108 1.00 96.88 78 VAL A N 1
ATOM 639 C CA . VAL A 1 78 ? 7.400 0.935 12.354 1.00 96.88 78 VAL A CA 1
ATOM 640 C C . VAL A 1 78 ? 7.151 1.882 13.523 1.00 96.88 78 VAL A C 1
ATOM 642 O O . VAL A 1 78 ? 6.212 1.675 14.285 1.00 96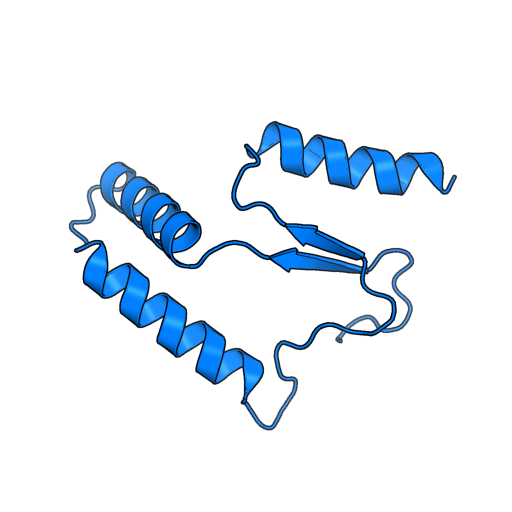.88 78 VAL A O 1
ATOM 645 N N . SER A 1 79 ? 7.956 2.936 13.651 1.00 96.81 79 SER A N 1
ATOM 646 C CA . SER A 1 79 ? 7.834 3.898 14.752 1.00 96.81 79 SER A CA 1
ATOM 647 C C . SER A 1 79 ? 6.479 4.603 14.727 1.00 96.81 79 SER A C 1
ATOM 649 O O . SER A 1 79 ? 5.811 4.663 15.755 1.00 96.81 79 SER A O 1
ATOM 651 N N . PHE A 1 80 ? 6.034 5.036 13.544 1.00 95.44 80 PHE A N 1
ATOM 652 C CA . PHE A 1 80 ? 4.735 5.676 13.341 1.00 95.44 80 PHE A CA 1
ATOM 653 C C . PHE A 1 80 ? 3.565 4.765 13.732 1.00 95.44 80 PHE A C 1
ATOM 655 O O . PHE A 1 80 ? 2.674 5.173 14.474 1.00 95.44 80 PHE A O 1
ATOM 662 N N . LEU A 1 81 ? 3.578 3.506 13.282 1.00 96.06 81 LEU A N 1
ATOM 663 C CA . LEU A 1 81 ? 2.530 2.545 13.640 1.00 96.06 81 LEU A CA 1
ATOM 664 C C . LEU A 1 81 ? 2.522 2.251 15.147 1.00 96.06 81 LEU A C 1
ATOM 666 O O . LEU A 1 81 ? 1.460 2.182 15.761 1.00 96.06 81 LEU A O 1
ATOM 670 N N . MET A 1 82 ? 3.701 2.107 15.754 1.00 95.94 82 MET A N 1
ATOM 671 C CA . MET A 1 82 ? 3.834 1.843 17.189 1.00 95.94 82 MET A CA 1
ATOM 672 C C . MET A 1 82 ? 3.373 3.016 18.053 1.00 95.94 82 MET A C 1
ATOM 674 O O . MET A 1 82 ? 2.845 2.787 19.138 1.00 95.94 82 MET A O 1
ATOM 678 N N . GLU A 1 83 ? 3.586 4.250 17.606 1.00 95.56 83 GLU A N 1
ATOM 679 C CA . GLU A 1 83 ? 3.127 5.448 18.307 1.00 95.56 83 GLU A CA 1
ATOM 680 C C . GLU A 1 83 ? 1.598 5.497 18.379 1.00 95.56 83 GLU A C 1
ATOM 682 O O . GLU A 1 83 ? 1.047 5.669 19.463 1.00 95.56 83 GLU A O 1
ATOM 687 N N . ILE A 1 84 ? 0.913 5.233 17.264 1.00 93.62 84 ILE A N 1
ATOM 688 C CA . ILE A 1 84 ? -0.557 5.173 17.220 1.00 93.62 84 ILE A CA 1
ATOM 689 C C . ILE A 1 84 ? -1.087 4.124 18.199 1.00 93.62 84 ILE A C 1
ATOM 691 O O . ILE A 1 84 ? -1.962 4.410 19.010 1.00 93.62 84 ILE A O 1
ATOM 695 N N . VAL A 1 85 ? -0.516 2.919 18.163 1.00 95.00 85 VAL A N 1
ATOM 696 C CA . VAL A 1 85 ? -0.959 1.809 19.019 1.00 95.00 85 VAL A CA 1
ATOM 697 C C . VAL A 1 85 ? -0.712 2.089 20.506 1.00 95.00 85 VAL A C 1
ATOM 699 O O . VAL A 1 85 ? -1.451 1.594 21.356 1.00 95.00 85 VAL A O 1
ATOM 702 N N . LYS A 1 86 ? 0.333 2.850 20.849 1.00 93.56 86 LYS A N 1
ATOM 703 C CA . LYS A 1 86 ? 0.648 3.202 22.241 1.00 93.56 86 LYS A CA 1
ATOM 704 C C . LYS A 1 86 ? -0.203 4.351 22.773 1.00 93.56 86 LYS A C 1
ATOM 706 O O . LYS A 1 86 ? -0.544 4.308 23.944 1.00 93.56 86 LYS A O 1
ATOM 711 N N . ASN A 1 87 ? -0.514 5.347 21.946 1.00 86.75 87 ASN A N 1
ATOM 712 C CA . ASN A 1 87 ? -1.215 6.560 22.379 1.00 86.75 87 ASN A CA 1
ATOM 713 C C . ASN A 1 87 ? -2.720 6.348 22.624 1.00 86.75 87 ASN A C 1
ATOM 715 O O . ASN A 1 87 ? -3.346 7.179 23.272 1.00 86.75 87 ASN A O 1
ATOM 719 N N . GLU A 1 88 ? -3.298 5.256 22.121 1.00 73.38 88 GLU A N 1
ATOM 720 C CA . GLU A 1 88 ? -4.697 4.868 22.371 1.00 73.38 88 GLU A CA 1
ATOM 721 C C . GLU A 1 88 ? -4.872 3.937 23.592 1.00 73.38 88 GLU A C 1
ATOM 723 O O . GLU A 1 88 ? -5.987 3.503 23.881 1.00 73.38 88 GLU A O 1
ATOM 728 N N . LYS A 1 89 ? -3.788 3.632 24.324 1.00 52.22 89 LYS A N 1
ATOM 729 C CA . LYS A 1 89 ? -3.826 2.936 25.623 1.00 52.22 89 LYS A CA 1
ATOM 730 C C . LYS A 1 89 ? -3.669 3.907 26.783 1.00 52.22 89 LYS A C 1
ATOM 732 O O . LYS A 1 89 ? -4.348 3.671 27.807 1.00 52.22 89 LYS A O 1
#